Protein AF-A0A5K3G6H9-F1 (afdb_monomer_lite)

Radius of gyration: 33.48 Å; chains: 1; bounding box: 66×82×72 Å

Organism: Mesocestoides corti (NCBI:txid53468)

Sequence (150 aa):
YPRQRRRRQCNPAEDVDSVKAICQRLLYFVVFYFVLGLFFVGYLNWYMYFQVPRDHPALTGMQSALQMNPGLSYVPNPDLFNSLLHFRTREPLPYYEKSDEMAAFLHAYQDNTGSTEYEDCVQEGGYKQNPERPCTYDLNAGGPCNIMNG

Secondary structure (DSSP, 8-state):
-----------HHHHHHHHHHHHHHHHHHHHHHHHHHHHHHHHHHHHHHHTS-SSS-SS-GGGSTTTT------SS---SS-------TT-HHHHHHHHHHHHHHHHHHHTTTT-TTSB-TTTTTTSS--TTSPBP--GGGGTT-STTT-

Structure (mmCIF, N/CA/C/O backbone):
data_AF-A0A5K3G6H9-F1
#
_entry.id   AF-A0A5K3G6H9-F1
#
loop_
_atom_site.group_PDB
_atom_site.id
_atom_site.type_symbol
_atom_site.label_atom_id
_atom_site.label_alt_id
_atom_site.label_comp_id
_atom_site.label_asym_id
_atom_site.label_entity_id
_atom_site.label_seq_id
_atom_site.pdbx_PDB_ins_code
_atom_site.Cartn_x
_atom_site.Cartn_y
_atom_site.Cartn_z
_atom_site.occupancy
_atom_site.B_iso_or_equiv
_atom_site.auth_seq_id
_atom_site.auth_comp_id
_atom_site.auth_asym_id
_atom_site.auth_atom_id
_atom_site.pdbx_PDB_model_num
ATOM 1 N N . TYR A 1 1 ? 38.687 56.418 -43.673 1.00 45.81 1 TYR A N 1
ATOM 2 C CA . TYR A 1 1 ? 38.922 54.958 -43.672 1.00 45.81 1 TYR A CA 1
ATOM 3 C C . TYR A 1 1 ? 37.628 54.219 -43.340 1.00 45.81 1 TYR A C 1
ATOM 5 O O . TYR A 1 1 ? 37.177 54.343 -42.206 1.00 45.81 1 TYR A O 1
ATOM 13 N N . PRO A 1 2 ? 36.980 53.494 -44.271 1.00 53.09 2 PRO A N 1
ATOM 14 C CA . PRO A 1 2 ? 35.778 52.733 -43.944 1.00 53.09 2 PRO A CA 1
ATOM 15 C C . PRO A 1 2 ? 36.131 51.322 -43.437 1.00 53.09 2 PRO A C 1
ATOM 17 O O . PRO A 1 2 ? 36.916 50.603 -44.051 1.00 53.09 2 PRO A O 1
ATOM 20 N N . ARG A 1 3 ? 35.538 50.917 -42.305 1.00 53.25 3 ARG A N 1
ATOM 21 C CA . ARG A 1 3 ? 35.596 49.544 -41.775 1.00 53.25 3 ARG A CA 1
ATOM 22 C C . ARG A 1 3 ? 34.703 48.638 -42.627 1.00 53.25 3 ARG A C 1
ATOM 24 O O . ARG A 1 3 ? 33.481 48.761 -42.584 1.00 53.25 3 ARG A O 1
ATOM 31 N N . GLN A 1 4 ? 35.304 47.710 -43.369 1.00 53.84 4 GLN A N 1
ATOM 32 C CA . GLN A 1 4 ? 34.582 46.628 -44.038 1.00 53.84 4 GLN A CA 1
ATOM 33 C C . GLN A 1 4 ? 33.886 45.750 -42.985 1.00 53.84 4 GLN A C 1
ATOM 35 O O . GLN A 1 4 ? 34.528 44.990 -42.260 1.00 53.84 4 GLN A O 1
ATOM 40 N N . ARG A 1 5 ? 32.554 45.839 -42.900 1.00 56.34 5 ARG A N 1
ATOM 41 C CA . ARG A 1 5 ? 31.731 44.812 -42.249 1.00 56.34 5 ARG A CA 1
ATOM 42 C C . ARG A 1 5 ? 31.881 43.527 -43.067 1.00 56.34 5 ARG A C 1
ATOM 44 O O . ARG A 1 5 ? 31.243 43.391 -44.108 1.00 56.34 5 ARG A O 1
ATOM 51 N N . ARG A 1 6 ? 32.715 42.587 -42.603 1.00 55.19 6 ARG A N 1
ATOM 52 C CA . ARG A 1 6 ? 32.684 41.193 -43.074 1.00 55.19 6 ARG A CA 1
ATOM 53 C C . ARG A 1 6 ? 31.277 40.658 -42.821 1.00 55.19 6 ARG A C 1
ATOM 55 O O . ARG A 1 6 ? 30.928 40.341 -41.686 1.00 55.19 6 ARG A O 1
ATOM 62 N N . ARG A 1 7 ? 30.456 40.593 -43.870 1.00 53.16 7 ARG A N 1
ATOM 63 C CA . ARG A 1 7 ? 29.242 39.777 -43.866 1.00 53.16 7 ARG A CA 1
ATOM 64 C C . ARG A 1 7 ? 29.708 38.342 -43.640 1.00 53.16 7 ARG A C 1
ATOM 66 O O . ARG A 1 7 ? 30.405 37.793 -44.486 1.00 53.16 7 ARG A O 1
ATOM 73 N N . ARG A 1 8 ? 29.392 37.766 -42.476 1.00 55.72 8 ARG A N 1
ATOM 74 C CA . ARG A 1 8 ? 29.475 36.317 -42.280 1.00 55.72 8 ARG A CA 1
ATOM 75 C C . ARG A 1 8 ? 28.478 35.712 -43.258 1.00 55.72 8 ARG A C 1
ATOM 77 O O . ARG A 1 8 ? 27.273 35.812 -43.053 1.00 55.72 8 ARG A O 1
ATOM 84 N N . GLN A 1 9 ? 28.992 35.208 -44.367 1.00 56.38 9 GLN A N 1
ATOM 85 C CA . GLN A 1 9 ? 28.237 34.407 -45.311 1.00 56.38 9 GLN A CA 1
ATOM 86 C C . GLN A 1 9 ? 27.876 33.127 -44.552 1.00 56.38 9 GLN A C 1
ATOM 88 O O . GLN A 1 9 ? 28.738 32.288 -44.322 1.00 56.38 9 GLN A O 1
ATOM 93 N N . CYS A 1 10 ? 26.648 33.039 -44.035 1.00 56.47 10 CYS A N 1
ATOM 94 C CA . CYS A 1 10 ? 26.122 31.759 -43.574 1.00 56.47 10 CYS A CA 1
ATOM 95 C C . CYS A 1 10 ? 25.892 30.943 -44.840 1.00 56.47 10 CYS A C 1
ATOM 97 O O . CYS A 1 10 ? 25.011 31.279 -45.633 1.00 56.47 10 CYS A O 1
ATOM 99 N N . ASN A 1 11 ? 26.749 29.954 -45.081 1.00 61.53 11 ASN A N 1
ATOM 100 C CA . ASN A 1 11 ? 26.554 29.019 -46.173 1.00 61.53 11 ASN A CA 1
ATOM 101 C C . ASN A 1 11 ? 25.399 28.093 -45.771 1.00 61.53 11 ASN A C 1
ATOM 103 O O . ASN A 1 11 ? 25.553 27.339 -44.811 1.00 61.53 11 ASN A O 1
ATOM 107 N N . PRO A 1 12 ? 24.254 28.108 -46.474 1.00 59.94 12 PRO A N 1
ATOM 108 C CA . PRO A 1 12 ? 23.111 27.271 -46.108 1.00 59.94 12 PRO A CA 1
ATOM 109 C C . PRO A 1 12 ? 23.430 25.767 -46.165 1.00 59.94 12 PRO A C 1
ATOM 111 O O . PRO A 1 12 ? 22.756 24.979 -45.515 1.00 59.94 12 PRO A O 1
ATOM 114 N N . ALA A 1 13 ? 24.479 25.367 -46.891 1.00 61.62 13 ALA A N 1
ATOM 115 C CA . ALA A 1 13 ? 24.959 23.987 -46.932 1.00 61.62 13 ALA A CA 1
ATOM 116 C C . ALA A 1 13 ? 25.587 23.520 -45.601 1.00 61.62 13 ALA A C 1
ATOM 118 O O . ALA A 1 13 ? 25.287 22.419 -45.151 1.00 61.62 13 ALA A O 1
ATOM 119 N N . GLU A 1 14 ? 26.382 24.366 -44.930 1.00 62.25 14 GLU A N 1
ATOM 120 C CA . GLU A 1 14 ? 27.007 24.015 -43.640 1.00 62.25 14 GLU A CA 1
ATOM 121 C C . GLU A 1 14 ? 25.967 23.875 -42.515 1.00 62.25 14 GLU A C 1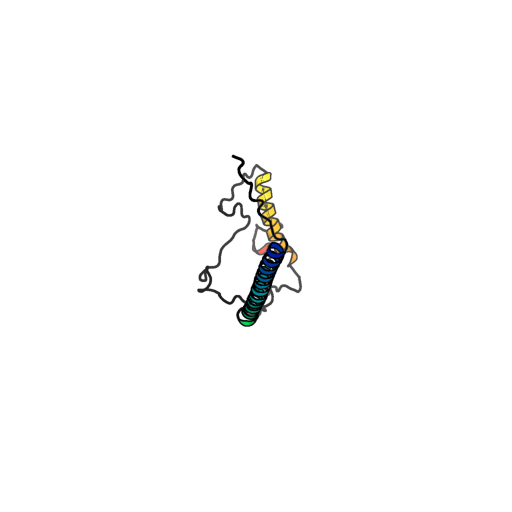
ATOM 123 O O . GLU A 1 14 ? 26.110 23.022 -41.638 1.00 62.25 14 GLU A O 1
ATOM 128 N N . ASP A 1 15 ? 24.892 24.672 -42.555 1.00 64.75 15 ASP A N 1
ATOM 129 C CA . ASP A 1 15 ? 23.794 24.586 -41.582 1.00 64.75 15 ASP A CA 1
ATOM 130 C C . ASP A 1 15 ? 22.983 23.289 -41.751 1.00 64.75 15 ASP A C 1
ATOM 132 O O . ASP A 1 15 ? 22.643 22.627 -40.770 1.00 64.75 15 ASP A O 1
ATOM 136 N N . VAL A 1 16 ? 22.722 22.868 -42.994 1.00 71.12 16 VAL A N 1
ATOM 137 C CA . VAL A 1 16 ? 21.984 21.625 -43.288 1.00 71.12 16 VAL A CA 1
ATOM 138 C C . VAL A 1 16 ? 22.771 20.386 -42.849 1.00 71.12 16 VAL A C 1
ATOM 140 O O . VAL A 1 16 ? 22.189 19.471 -42.258 1.00 71.12 16 VAL A O 1
ATOM 143 N N . ASP A 1 17 ? 24.088 20.365 -43.061 1.00 74.06 17 ASP A N 1
ATOM 144 C CA . ASP A 1 17 ? 24.949 19.263 -42.615 1.00 74.06 17 ASP A CA 1
ATOM 145 C C . ASP A 1 17 ? 25.061 19.201 -41.082 1.00 74.06 17 ASP A C 1
ATOM 147 O O . ASP A 1 17 ? 25.035 18.114 -40.492 1.00 74.06 17 ASP A O 1
ATOM 151 N N . SER A 1 18 ? 25.089 20.360 -40.416 1.00 76.69 18 SER A N 1
ATOM 152 C CA . SER A 1 18 ? 25.064 20.465 -38.953 1.00 76.69 18 SER A CA 1
ATOM 153 C C . SER A 1 18 ? 23.746 19.948 -38.361 1.00 76.69 18 SER A C 1
ATOM 155 O O . SER A 1 18 ? 23.749 19.109 -37.455 1.00 76.69 18 SER A O 1
ATOM 157 N N . VAL A 1 19 ? 22.601 20.358 -38.922 1.00 82.38 19 VAL A N 1
ATOM 158 C CA . VAL A 1 19 ? 21.269 19.894 -38.495 1.00 82.38 19 VAL A CA 1
ATOM 159 C C . VAL A 1 19 ? 21.107 18.391 -38.721 1.00 82.38 19 VAL A C 1
ATOM 161 O O . VAL A 1 19 ? 20.580 17.692 -37.852 1.00 82.38 19 VAL A O 1
ATOM 164 N N . LYS A 1 20 ? 21.610 17.859 -39.839 1.00 84.75 20 LYS A N 1
ATOM 165 C CA . LYS A 1 20 ? 21.605 16.417 -40.118 1.00 84.75 20 LYS A CA 1
ATOM 166 C C . LYS A 1 20 ? 22.426 15.639 -39.088 1.00 84.75 20 LYS A C 1
ATOM 168 O O . LYS A 1 20 ? 21.958 14.616 -38.587 1.00 84.75 20 LYS A O 1
ATOM 173 N N . ALA A 1 21 ? 23.604 16.141 -38.718 1.00 85.06 21 ALA A N 1
ATOM 174 C CA . ALA A 1 21 ? 24.446 15.520 -37.697 1.00 85.06 21 ALA A CA 1
ATOM 175 C C . ALA A 1 21 ? 23.788 15.547 -36.305 1.00 85.06 21 ALA A C 1
ATOM 177 O O . ALA A 1 21 ? 23.864 14.566 -35.563 1.00 85.06 21 ALA A O 1
ATOM 178 N N . ILE A 1 22 ? 23.105 16.642 -35.955 1.00 87.56 22 ILE A N 1
ATOM 179 C CA . ILE A 1 22 ? 22.347 16.763 -34.702 1.00 87.56 22 ILE A CA 1
ATOM 180 C C . ILE A 1 22 ? 21.156 15.798 -34.695 1.00 87.56 22 ILE A C 1
ATOM 182 O O . ILE A 1 22 ? 20.977 15.060 -33.729 1.00 87.56 22 ILE A O 1
ATOM 186 N N . CYS A 1 23 ? 20.379 15.744 -35.778 1.00 89.56 23 CYS A N 1
ATOM 187 C CA . CYS A 1 23 ? 19.235 14.843 -35.908 1.00 89.56 23 CYS A CA 1
ATOM 188 C C . CYS A 1 23 ? 19.660 13.369 -35.807 1.00 89.56 23 CYS A C 1
ATOM 190 O O . CYS A 1 23 ? 19.043 12.598 -35.075 1.00 89.56 23 CYS A O 1
ATOM 192 N N . GLN A 1 24 ? 20.771 12.992 -36.447 1.00 90.06 24 GLN A N 1
ATOM 193 C CA . GLN A 1 24 ? 21.326 11.641 -36.356 1.00 90.06 24 GLN A CA 1
ATOM 194 C C . GLN A 1 24 ? 21.756 11.283 -34.924 1.00 90.06 24 GLN A C 1
ATOM 196 O O . GLN A 1 24 ? 21.501 10.169 -34.467 1.00 90.06 24 GLN A O 1
ATOM 201 N N . ARG A 1 25 ? 22.367 12.223 -34.190 1.00 92.19 25 ARG A N 1
ATOM 202 C CA . ARG A 1 25 ? 22.728 12.025 -32.775 1.00 92.19 25 ARG A CA 1
ATOM 203 C C . ARG A 1 25 ? 21.492 11.883 -31.890 1.00 92.19 25 ARG A C 1
ATOM 205 O O . ARG A 1 25 ? 21.454 10.988 -31.054 1.00 92.19 25 ARG A O 1
ATOM 212 N N . LEU A 1 26 ? 20.478 12.727 -32.083 1.00 92.81 26 LEU A N 1
ATOM 213 C CA . LEU A 1 26 ? 19.227 12.654 -31.324 1.00 92.81 26 LEU A CA 1
ATOM 214 C C . LEU A 1 26 ? 18.498 11.333 -31.570 1.00 92.81 26 LEU A C 1
ATOM 216 O O . LEU A 1 26 ? 18.085 10.688 -30.613 1.00 92.81 26 LEU A O 1
ATOM 220 N N . LEU A 1 27 ? 18.405 10.892 -32.826 1.00 93.94 27 LEU A N 1
ATOM 221 C CA . LEU A 1 27 ? 17.815 9.601 -33.172 1.00 93.94 27 LEU A CA 1
ATOM 222 C C . LEU A 1 27 ? 18.579 8.455 -32.500 1.00 93.94 27 LEU A C 1
ATOM 224 O O . LEU A 1 27 ? 17.955 7.583 -31.902 1.00 93.94 27 LEU A O 1
ATOM 228 N N . TYR A 1 28 ? 19.916 8.491 -32.526 1.00 94.56 28 TYR A N 1
ATOM 229 C CA . TYR A 1 28 ? 20.739 7.507 -31.823 1.00 94.56 28 TYR A CA 1
ATOM 230 C C . TYR A 1 28 ? 20.421 7.459 -30.324 1.00 94.56 28 TYR A C 1
ATOM 232 O O . TYR A 1 28 ? 20.171 6.377 -29.801 1.00 94.56 28 TYR A O 1
ATOM 240 N N . PHE A 1 29 ? 20.369 8.606 -29.639 1.00 95.12 29 PHE A N 1
ATOM 241 C CA . PHE A 1 29 ? 20.026 8.640 -28.216 1.00 95.12 29 PHE A CA 1
ATOM 242 C C . PHE A 1 29 ? 18.607 8.131 -27.954 1.00 95.12 29 PHE A C 1
ATOM 244 O O . PHE A 1 29 ? 18.421 7.328 -27.046 1.00 95.12 29 PHE A O 1
ATOM 251 N N . VAL A 1 30 ? 17.619 8.529 -28.758 1.00 95.94 30 VAL A N 1
ATOM 252 C CA . VAL A 1 30 ? 16.230 8.065 -28.609 1.00 95.94 30 VAL A CA 1
ATOM 253 C C . VAL A 1 30 ? 16.143 6.548 -28.746 1.00 95.94 30 VAL A C 1
ATOM 255 O O . VAL A 1 30 ? 15.575 5.892 -27.877 1.00 95.94 30 VAL A O 1
ATOM 258 N N . VAL A 1 31 ? 16.741 5.973 -29.792 1.00 96.12 31 VAL A N 1
ATOM 259 C CA . VAL A 1 31 ? 16.734 4.519 -30.006 1.00 96.12 31 VAL A CA 1
ATOM 260 C C . VAL A 1 31 ? 17.506 3.803 -28.901 1.00 96.12 31 VAL A C 1
ATOM 262 O O . VAL A 1 31 ? 17.030 2.802 -28.371 1.00 96.12 31 VAL A O 1
ATOM 265 N N . PHE A 1 32 ? 18.664 4.329 -28.505 1.00 96.06 32 PHE A N 1
ATOM 266 C CA . PHE A 1 32 ? 19.470 3.762 -27.429 1.00 96.06 32 PHE A CA 1
ATOM 267 C C . PHE A 1 32 ? 18.701 3.715 -26.101 1.00 96.06 32 PHE A C 1
ATOM 269 O O . PHE A 1 32 ? 18.614 2.658 -25.477 1.00 96.06 32 PHE A O 1
ATOM 276 N N . TYR A 1 33 ? 18.087 4.828 -25.691 1.00 95.81 33 TYR A N 1
ATOM 277 C CA . TYR A 1 33 ? 17.294 4.883 -24.463 1.00 95.81 33 TYR A CA 1
ATOM 278 C C . TYR A 1 33 ? 16.004 4.071 -24.559 1.00 95.81 33 TYR A C 1
ATOM 280 O O . TYR A 1 33 ? 15.576 3.509 -23.555 1.00 95.81 33 TYR A O 1
ATOM 288 N N . PHE A 1 34 ? 15.409 3.949 -25.747 1.00 97.31 34 PHE A N 1
ATOM 289 C CA . PHE A 1 34 ? 14.257 3.078 -25.961 1.00 97.31 34 PHE A CA 1
ATOM 290 C C . PHE A 1 34 ? 14.619 1.603 -25.748 1.00 97.31 34 PHE A C 1
ATOM 292 O O . PHE A 1 34 ? 13.939 0.906 -24.999 1.00 97.31 34 PHE A O 1
ATOM 299 N N . VAL A 1 35 ? 15.729 1.137 -26.331 1.00 97.06 35 VAL A N 1
ATOM 300 C CA . VAL A 1 35 ? 16.228 -0.234 -26.128 1.00 97.06 35 VAL A CA 1
ATOM 301 C C . VAL A 1 35 ? 16.588 -0.475 -24.660 1.00 97.06 35 VAL A C 1
ATOM 303 O O . VAL A 1 35 ? 16.217 -1.507 -24.103 1.00 97.06 35 VAL A O 1
ATOM 306 N N . LEU A 1 36 ? 17.250 0.485 -24.008 1.00 97.12 36 LEU A N 1
ATOM 307 C CA . LEU A 1 36 ? 17.582 0.401 -22.584 1.00 97.12 36 LEU A CA 1
ATOM 308 C C . LEU A 1 36 ? 16.315 0.340 -21.717 1.00 97.12 36 LEU A C 1
ATOM 310 O O . LEU A 1 36 ? 16.235 -0.484 -20.809 1.00 97.12 36 LEU A O 1
ATOM 314 N N . GLY A 1 37 ? 15.303 1.152 -22.027 1.00 97.31 37 GLY A N 1
ATOM 315 C CA . GLY A 1 37 ? 14.011 1.144 -21.344 1.00 97.31 37 GLY A CA 1
ATOM 316 C C . GLY A 1 37 ? 13.274 -0.186 -21.495 1.00 97.31 37 GLY A C 1
ATOM 317 O O . GLY A 1 37 ? 12.789 -0.727 -20.504 1.00 97.31 37 GLY A O 1
ATOM 318 N N . LEU A 1 38 ? 13.249 -0.762 -22.701 1.00 97.19 38 LEU A N 1
ATOM 319 C CA . LEU A 1 38 ? 12.671 -2.089 -22.931 1.00 97.19 38 LEU A CA 1
ATOM 320 C C . LEU A 1 38 ? 13.421 -3.184 -22.172 1.00 97.19 38 LEU A C 1
ATOM 322 O O . LEU A 1 38 ? 12.787 -4.046 -21.569 1.00 97.19 38 LEU A O 1
ATOM 326 N N . PHE A 1 39 ? 14.754 -3.137 -22.159 1.00 97.19 39 PHE A N 1
ATOM 327 C CA . PHE A 1 39 ? 15.559 -4.072 -21.379 1.00 97.19 39 PHE A CA 1
ATOM 328 C C . PHE A 1 39 ? 15.269 -3.945 -19.879 1.00 97.19 39 PHE A C 1
ATOM 330 O O . PHE A 1 39 ? 15.071 -4.952 -19.206 1.00 97.19 39 PHE A O 1
ATOM 337 N N . PHE A 1 40 ? 15.174 -2.719 -19.362 1.00 97.19 40 PHE A N 1
ATOM 338 C CA . PHE A 1 40 ? 14.854 -2.458 -17.961 1.00 97.19 40 PHE A CA 1
ATOM 339 C C . PHE A 1 40 ? 13.460 -2.972 -17.582 1.00 97.19 40 PHE A C 1
ATOM 341 O O . PHE A 1 40 ? 13.323 -3.703 -16.604 1.00 97.19 40 PHE A O 1
ATOM 348 N N . VAL A 1 41 ? 12.430 -2.652 -18.371 1.00 96.50 41 VAL A N 1
ATOM 349 C CA . VAL A 1 41 ? 11.057 -3.122 -18.122 1.00 96.50 41 VAL A CA 1
ATOM 350 C C . VAL A 1 41 ? 10.963 -4.641 -18.254 1.00 96.50 41 VAL A C 1
ATOM 352 O O . VAL A 1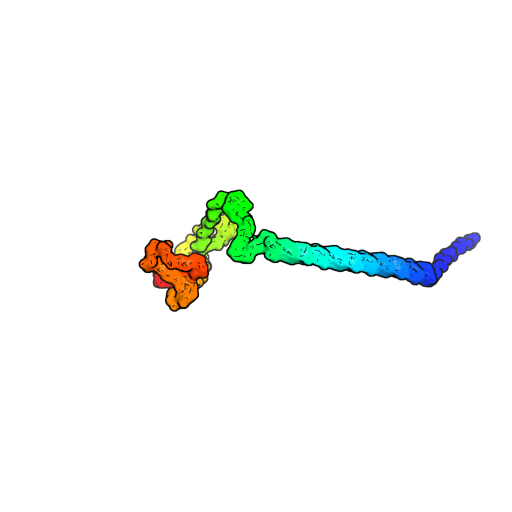 41 ? 10.336 -5.283 -17.415 1.00 96.50 41 VAL A O 1
ATOM 355 N N . GLY A 1 42 ? 11.610 -5.230 -19.262 1.00 95.94 42 GLY A N 1
ATOM 356 C CA . GLY A 1 42 ? 11.664 -6.680 -19.440 1.00 95.94 42 GLY A CA 1
ATOM 357 C C . GLY A 1 42 ? 12.345 -7.377 -18.263 1.00 95.94 42 GLY A C 1
ATOM 358 O O . GLY A 1 42 ? 11.818 -8.357 -17.742 1.00 95.94 42 GLY A O 1
ATOM 359 N N . TYR A 1 43 ? 13.466 -6.830 -17.789 1.00 95.56 43 TYR A N 1
ATOM 360 C CA . TYR A 1 43 ? 14.165 -7.332 -16.609 1.00 95.56 43 TYR A CA 1
ATOM 361 C C . TYR A 1 43 ? 13.313 -7.215 -15.341 1.00 95.56 43 TYR A C 1
ATOM 363 O O . TYR A 1 43 ? 13.215 -8.179 -14.587 1.00 95.56 43 TYR A O 1
ATOM 371 N N . LEU A 1 44 ? 12.652 -6.074 -15.115 1.00 93.75 44 LEU A N 1
ATOM 372 C CA . LEU A 1 44 ? 11.752 -5.903 -13.973 1.00 93.75 44 LEU A CA 1
ATOM 373 C C . LEU A 1 44 ? 10.564 -6.866 -14.029 1.00 93.75 44 LEU A C 1
ATOM 375 O O . LEU A 1 44 ? 10.199 -7.435 -13.005 1.00 93.75 44 LEU A O 1
ATOM 379 N N . ASN A 1 45 ? 9.973 -7.070 -15.208 1.00 93.19 45 ASN A N 1
ATOM 380 C CA . ASN A 1 45 ? 8.866 -8.005 -15.386 1.00 93.19 45 ASN A CA 1
ATOM 381 C C . ASN A 1 45 ? 9.308 -9.444 -15.082 1.00 93.19 45 ASN A C 1
ATOM 383 O O . ASN A 1 45 ? 8.660 -10.128 -14.293 1.00 93.19 45 ASN A O 1
ATOM 387 N N . TRP A 1 46 ? 10.455 -9.859 -15.628 1.00 93.94 46 TRP A N 1
ATOM 388 C CA . TRP A 1 46 ? 11.069 -11.150 -15.329 1.00 93.94 46 TRP A CA 1
ATOM 389 C C . TRP A 1 46 ? 11.328 -11.317 -13.825 1.00 93.94 46 TRP A C 1
ATOM 391 O O . TRP A 1 46 ? 10.903 -12.304 -13.229 1.00 93.94 46 TRP A O 1
ATOM 401 N N . TYR A 1 47 ? 11.975 -10.334 -13.194 1.00 90.69 47 TYR A N 1
ATOM 402 C CA . TYR A 1 47 ? 12.276 -10.346 -11.762 1.00 90.69 47 TYR A CA 1
ATOM 403 C C . TYR A 1 47 ? 11.005 -10.478 -10.912 1.00 90.69 47 TYR A C 1
ATOM 405 O O . TYR A 1 47 ? 10.923 -11.356 -10.058 1.00 90.69 47 TYR A O 1
ATOM 413 N N . MET A 1 48 ? 9.989 -9.653 -11.176 1.00 88.31 48 MET A N 1
ATOM 414 C CA . MET A 1 48 ? 8.728 -9.682 -10.430 1.00 88.31 48 MET A CA 1
ATOM 415 C C . MET A 1 48 ? 7.949 -10.980 -10.641 1.00 88.31 48 MET A C 1
ATOM 417 O O . MET A 1 48 ? 7.281 -11.434 -9.722 1.00 88.31 48 MET A O 1
ATOM 421 N N . TYR A 1 49 ? 8.023 -11.591 -11.824 1.00 87.38 49 TYR A N 1
ATOM 422 C CA . TYR A 1 49 ? 7.297 -12.829 -12.102 1.00 87.38 49 TYR A CA 1
ATOM 423 C C . TYR A 1 49 ? 7.938 -14.056 -11.443 1.00 87.38 49 TYR A C 1
ATOM 425 O O . TYR A 1 49 ? 7.225 -14.918 -10.938 1.00 87.38 49 TYR A O 1
ATOM 433 N N . PHE A 1 50 ? 9.271 -14.157 -11.469 1.00 86.94 50 PHE A N 1
ATOM 434 C CA . PHE A 1 50 ? 9.973 -15.354 -10.991 1.00 86.94 50 PHE A CA 1
ATOM 435 C C . PHE A 1 50 ? 10.439 -15.264 -9.542 1.00 86.94 50 PHE A C 1
ATOM 437 O O . PHE A 1 50 ? 10.529 -16.289 -8.872 1.00 86.94 50 PHE A O 1
ATOM 444 N N . GLN A 1 51 ? 10.786 -14.069 -9.070 1.00 84.94 51 GLN A N 1
ATOM 445 C CA . GLN A 1 51 ? 11.462 -13.900 -7.786 1.00 84.94 51 GLN A CA 1
ATOM 446 C C . GLN A 1 51 ? 10.520 -13.432 -6.675 1.00 84.94 51 GLN A C 1
ATOM 448 O O . GLN A 1 51 ? 10.816 -13.652 -5.502 1.00 84.94 51 GLN A O 1
ATOM 453 N N . VAL A 1 52 ? 9.386 -12.820 -7.030 1.00 85.44 52 VAL A N 1
ATOM 454 C CA . VAL A 1 52 ? 8.372 -12.370 -6.074 1.00 85.44 52 VAL A CA 1
ATOM 455 C C . VAL A 1 52 ? 7.176 -13.329 -6.131 1.00 85.44 52 VAL A C 1
ATOM 457 O O . VAL A 1 52 ? 6.520 -13.419 -7.170 1.00 85.44 52 VAL A O 1
ATOM 460 N N . PRO A 1 53 ? 6.881 -14.063 -5.043 1.00 83.25 53 PRO A N 1
ATOM 461 C CA . PRO A 1 53 ? 5.683 -14.889 -4.975 1.00 83.25 53 PRO A CA 1
ATOM 462 C C . PRO A 1 53 ? 4.428 -14.014 -5.087 1.00 83.25 53 PRO A C 1
ATOM 464 O O . PRO A 1 53 ? 4.413 -12.877 -4.618 1.00 83.25 53 PRO A O 1
ATOM 467 N N . ARG A 1 54 ? 3.360 -14.538 -5.703 1.00 80.81 54 ARG A N 1
ATOM 468 C CA . ARG A 1 54 ? 2.100 -13.787 -5.850 1.00 80.81 54 ARG A CA 1
ATOM 469 C C . ARG A 1 54 ? 1.257 -13.761 -4.582 1.00 80.81 54 ARG A C 1
ATOM 471 O O . ARG A 1 54 ? 0.639 -12.741 -4.299 1.00 80.81 54 ARG A O 1
ATOM 478 N N . ASP A 1 55 ? 1.258 -14.860 -3.837 1.00 83.88 55 ASP A N 1
ATOM 479 C CA . ASP A 1 55 ? 0.314 -15.058 -2.731 1.00 83.88 55 ASP A CA 1
ATOM 480 C C . ASP A 1 55 ? 0.891 -14.639 -1.375 1.00 83.88 55 ASP A C 1
ATOM 482 O O . ASP A 1 55 ? 0.164 -14.503 -0.396 1.00 83.88 55 ASP A O 1
ATOM 486 N N . HIS A 1 56 ? 2.206 -14.427 -1.299 1.00 82.62 56 HIS A N 1
ATOM 487 C CA . HIS A 1 56 ? 2.871 -14.004 -0.076 1.00 82.62 56 HIS A CA 1
ATOM 488 C C . HIS A 1 56 ? 4.060 -13.086 -0.373 1.00 82.62 56 HIS A C 1
ATOM 490 O O . HIS A 1 56 ? 4.740 -13.246 -1.388 1.00 82.62 56 HIS A O 1
ATOM 496 N N . PRO A 1 57 ? 4.352 -12.128 0.518 1.00 84.38 57 PRO A N 1
ATOM 497 C CA . PRO A 1 57 ? 5.532 -11.292 0.377 1.00 84.38 57 PRO A CA 1
ATOM 498 C C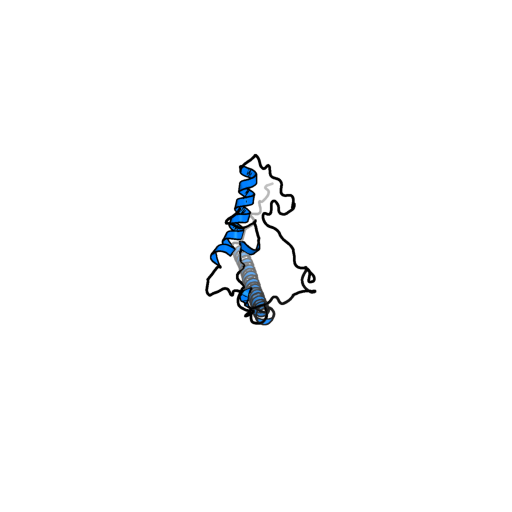 . PRO A 1 57 ? 6.810 -12.119 0.581 1.00 84.38 57 PRO A C 1
ATOM 500 O O . PRO A 1 57 ? 6.898 -12.938 1.492 1.00 84.38 57 PRO A O 1
ATOM 503 N N . ALA A 1 58 ? 7.830 -11.863 -0.243 1.00 80.38 58 ALA A N 1
ATOM 504 C CA . ALA A 1 58 ? 9.112 -12.574 -0.187 1.00 80.38 58 ALA A CA 1
ATOM 505 C C . ALA A 1 58 ? 9.906 -12.336 1.116 1.00 80.38 58 ALA A C 1
ATOM 507 O O . ALA A 1 58 ? 10.732 -13.165 1.486 1.00 80.38 58 ALA A O 1
ATOM 508 N N . LEU A 1 59 ? 9.681 -11.207 1.801 1.00 80.50 59 LEU A N 1
ATOM 509 C CA . LEU A 1 59 ? 10.363 -10.850 3.050 1.00 80.50 59 LEU A CA 1
ATOM 510 C C . LEU A 1 59 ? 9.347 -10.660 4.179 1.00 80.50 59 LEU A C 1
ATOM 512 O O . LEU A 1 59 ? 8.739 -9.595 4.315 1.00 80.50 59 LEU A O 1
ATOM 516 N N . THR A 1 60 ? 9.196 -11.685 5.014 1.00 81.38 60 THR A N 1
ATOM 517 C CA . THR A 1 60 ? 8.350 -11.661 6.214 1.00 81.38 60 THR A CA 1
ATOM 518 C C . THR A 1 60 ? 9.166 -11.750 7.498 1.00 81.38 60 THR A C 1
ATOM 520 O O . THR A 1 60 ? 10.263 -12.312 7.544 1.00 81.38 60 THR A O 1
ATOM 523 N N . GLY A 1 61 ? 8.590 -11.247 8.585 1.00 80.12 61 GLY A N 1
ATOM 524 C CA . GLY A 1 61 ? 9.068 -11.493 9.935 1.00 80.12 61 GLY A CA 1
ATOM 525 C C . GLY A 1 61 ? 10.319 -10.710 10.311 1.00 80.12 61 GLY A C 1
ATOM 526 O O . GLY A 1 61 ? 10.292 -9.481 10.334 1.00 80.12 61 GLY A O 1
ATOM 527 N N . MET A 1 62 ? 11.413 -11.408 10.633 1.00 79.19 62 MET A N 1
ATOM 528 C CA . MET A 1 62 ? 12.679 -10.780 11.056 1.00 79.19 62 MET A CA 1
ATOM 529 C C . MET A 1 62 ? 13.355 -9.977 9.942 1.00 79.19 62 MET A C 1
ATOM 531 O O . MET A 1 62 ? 14.167 -9.099 10.217 1.00 79.19 62 MET A O 1
ATOM 535 N N . GLN A 1 63 ? 13.022 -10.284 8.689 1.00 80.38 63 GLN A N 1
ATOM 536 C CA . GLN A 1 63 ? 13.513 -9.561 7.518 1.00 80.38 63 GLN A CA 1
ATOM 537 C C . GLN A 1 63 ? 12.606 -8.385 7.130 1.00 80.38 63 GLN A C 1
ATOM 539 O O . GLN A 1 63 ? 12.952 -7.608 6.242 1.00 80.38 63 GLN A O 1
ATOM 544 N N . SER A 1 64 ? 11.453 -8.236 7.785 1.00 81.50 64 SER A N 1
ATOM 545 C CA . SER A 1 64 ? 10.575 -7.083 7.613 1.00 81.50 64 SER A CA 1
ATOM 546 C C . SER A 1 64 ? 11.006 -5.946 8.542 1.00 81.50 64 SER A C 1
ATOM 548 O O . SER A 1 64 ? 11.544 -6.181 9.623 1.00 81.50 64 SER A O 1
ATOM 550 N N . ALA A 1 65 ? 10.698 -4.700 8.168 1.00 77.88 65 ALA A N 1
ATOM 551 C CA . ALA A 1 65 ? 10.984 -3.522 8.998 1.00 77.88 65 ALA A CA 1
ATOM 552 C C . ALA A 1 65 ? 10.368 -3.607 10.410 1.00 77.88 65 ALA A C 1
ATOM 554 O O . ALA A 1 65 ? 10.875 -2.996 11.345 1.00 77.88 65 ALA A O 1
ATOM 555 N N . LEU A 1 66 ? 9.293 -4.388 10.559 1.00 75.12 66 LEU A N 1
ATOM 556 C CA . LEU A 1 66 ? 8.571 -4.588 11.812 1.00 75.12 66 LEU A CA 1
ATOM 557 C C . LEU A 1 66 ? 9.190 -5.675 12.713 1.00 75.12 66 LEU A C 1
ATOM 559 O O . LEU A 1 66 ? 8.756 -5.809 13.849 1.00 75.12 66 LEU A O 1
ATOM 563 N N . GLN A 1 67 ? 10.192 -6.438 12.250 1.00 84.06 67 GLN A N 1
ATOM 564 C CA . GLN A 1 67 ? 10.911 -7.460 13.035 1.00 84.06 67 GLN A CA 1
ATOM 565 C C . GLN A 1 67 ? 9.993 -8.347 13.901 1.00 84.06 67 GLN A C 1
ATOM 567 O O . GLN A 1 67 ? 10.188 -8.458 15.107 1.00 84.06 67 GLN A O 1
ATOM 572 N N . MET A 1 68 ? 8.972 -8.965 13.299 1.00 83.62 68 MET A N 1
ATOM 573 C CA . MET A 1 68 ? 7.962 -9.790 13.998 1.00 83.62 68 MET A CA 1
ATOM 574 C C . MET A 1 68 ? 7.047 -9.055 15.002 1.00 83.62 68 MET A C 1
ATOM 576 O O . MET A 1 68 ? 6.248 -9.712 15.664 1.00 83.62 68 MET A O 1
ATOM 580 N N . ASN A 1 69 ? 7.093 -7.725 15.097 1.00 86.50 69 ASN A N 1
ATOM 581 C CA . ASN A 1 69 ? 6.207 -6.949 15.966 1.00 86.50 69 ASN A CA 1
ATOM 582 C C . ASN A 1 69 ? 5.063 -6.336 15.144 1.00 86.50 69 ASN A C 1
ATOM 584 O O . ASN A 1 69 ? 5.304 -5.382 14.401 1.00 86.50 69 ASN A O 1
ATOM 588 N N . PRO A 1 70 ? 3.825 -6.857 15.235 1.00 87.06 70 PRO A N 1
ATOM 589 C CA . PRO A 1 70 ? 2.699 -6.262 14.528 1.00 87.06 70 PRO A CA 1
ATOM 590 C C . PRO A 1 70 ? 2.433 -4.843 15.045 1.00 87.06 70 PRO A C 1
ATOM 592 O O . PRO A 1 70 ? 2.555 -4.564 16.238 1.00 87.06 70 PRO A O 1
ATOM 595 N N . GLY A 1 71 ? 2.062 -3.941 14.137 1.00 85.75 71 GLY A N 1
ATOM 596 C CA . GLY A 1 71 ? 1.611 -2.605 14.514 1.00 85.75 71 GLY A CA 1
ATOM 597 C C . GLY A 1 71 ? 0.243 -2.662 15.195 1.00 85.75 71 GLY A C 1
ATOM 598 O O . GLY A 1 71 ? -0.619 -3.439 14.789 1.00 85.75 71 GLY A O 1
ATOM 599 N N . LEU A 1 72 ? 0.037 -1.818 16.206 1.00 87.12 72 LEU A N 1
ATOM 600 C CA . LEU A 1 72 ? -1.267 -1.604 16.832 1.00 87.12 72 LEU A CA 1
ATOM 601 C C . LEU A 1 72 ? -1.832 -0.263 16.356 1.00 87.12 72 LEU A C 1
ATOM 603 O O . LEU A 1 72 ? -1.140 0.753 16.403 1.00 87.12 72 LEU A O 1
ATOM 607 N N . SER A 1 73 ? -3.085 -0.264 15.912 1.00 88.12 73 SER A N 1
ATOM 608 C CA . SER A 1 73 ? -3.823 0.942 15.528 1.00 88.12 73 SER A CA 1
ATOM 609 C C . SER A 1 73 ? -5.181 0.964 16.223 1.00 88.12 73 SER A C 1
ATOM 611 O O . SER A 1 73 ? -5.648 -0.064 16.714 1.00 88.12 73 SER A O 1
ATOM 613 N N . TYR A 1 74 ? -5.791 2.142 1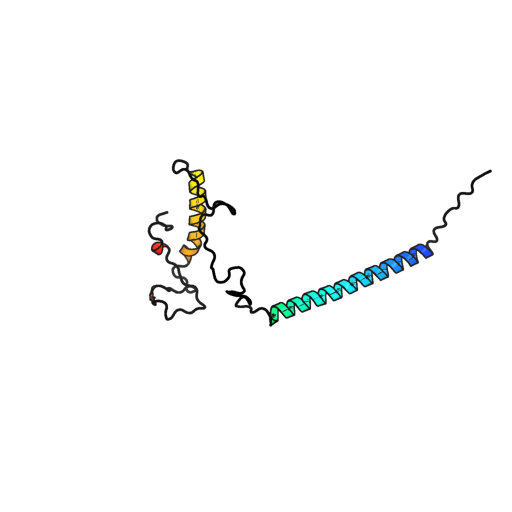6.304 1.00 89.06 74 TYR A N 1
ATOM 614 C CA . TYR A 1 74 ? -7.109 2.336 16.894 1.00 89.06 74 TYR A CA 1
ATOM 615 C C . TYR A 1 74 ? -7.923 3.293 16.020 1.00 89.06 74 TYR A C 1
ATOM 617 O O . TYR A 1 74 ? -7.373 4.087 15.256 1.00 89.06 74 TYR A O 1
ATOM 625 N N . VAL A 1 75 ? -9.242 3.196 16.141 1.00 89.38 75 VAL A N 1
ATOM 626 C CA . VAL A 1 75 ? -10.221 4.034 15.445 1.00 89.38 75 VAL A CA 1
ATOM 627 C C . VAL A 1 75 ? -11.124 4.642 16.522 1.00 89.38 75 VAL A C 1
ATOM 629 O O . VAL A 1 75 ? -11.510 3.908 17.438 1.00 89.38 75 VAL A O 1
ATOM 632 N N . PRO A 1 76 ? -11.435 5.951 16.478 1.00 89.50 76 PRO A N 1
ATOM 633 C CA . PRO A 1 76 ? -11.129 6.931 15.431 1.00 89.50 76 PRO A CA 1
ATOM 634 C C . PRO A 1 76 ? -9.718 7.519 15.568 1.00 89.50 76 PRO A C 1
ATOM 636 O O . PRO A 1 76 ? -9.192 7.615 16.677 1.00 89.50 76 PRO A O 1
ATOM 639 N N . ASN A 1 77 ? -9.105 7.930 14.453 1.00 87.44 77 ASN A N 1
ATOM 640 C CA . ASN A 1 77 ? -7.750 8.488 14.457 1.00 87.44 77 ASN A CA 1
ATOM 641 C C . ASN A 1 77 ? -7.794 10.016 14.254 1.00 87.44 77 ASN A C 1
ATOM 643 O O . ASN A 1 77 ? -8.148 10.468 13.167 1.00 87.44 77 ASN A O 1
ATOM 647 N N . PRO A 1 78 ? -7.460 10.834 15.270 1.00 82.69 78 PRO A N 1
ATOM 648 C CA . PRO A 1 78 ? -7.597 12.283 15.171 1.00 82.69 78 PRO A CA 1
ATOM 649 C C . PRO A 1 78 ? -6.524 12.951 14.301 1.00 82.69 78 PRO A C 1
ATOM 651 O O . PRO A 1 78 ? -6.831 13.949 13.656 1.00 82.69 78 PRO A O 1
ATOM 654 N N . ASP A 1 79 ? -5.289 12.441 14.291 1.00 81.88 79 ASP A N 1
ATOM 655 C CA . ASP A 1 79 ? -4.166 13.014 13.541 1.00 81.88 79 ASP A CA 1
ATOM 656 C C . ASP A 1 79 ? -3.088 11.943 13.284 1.00 81.88 79 ASP A C 1
ATOM 658 O O . ASP A 1 79 ? -2.913 11.010 14.064 1.00 81.88 79 ASP A O 1
ATOM 662 N N . LEU A 1 80 ? -2.312 12.086 12.208 1.00 81.31 80 LEU A N 1
ATOM 663 C CA . LEU A 1 80 ? -1.206 11.183 11.871 1.00 81.31 80 LEU A CA 1
ATOM 664 C C . LEU A 1 80 ? -0.083 11.228 12.922 1.00 81.31 80 LEU A C 1
ATOM 666 O O . LEU A 1 80 ? 0.637 10.248 13.107 1.00 81.31 80 LEU A O 1
ATOM 670 N N . PHE A 1 81 ? 0.080 12.370 13.594 1.00 86.69 81 PHE A N 1
ATOM 671 C CA . PHE A 1 81 ? 1.187 12.620 14.521 1.00 86.69 81 PHE A CA 1
ATOM 672 C C . PHE A 1 81 ? 0.798 12.559 15.998 1.00 86.69 81 PHE A C 1
ATOM 674 O O . PHE A 1 81 ? 1.683 12.571 16.855 1.00 86.69 81 PHE A O 1
ATOM 681 N N . ASN A 1 82 ? -0.496 12.525 16.318 1.00 86.31 82 ASN A N 1
ATOM 682 C CA . ASN A 1 82 ? -0.964 12.603 17.694 1.00 86.31 82 ASN A CA 1
ATOM 683 C C . ASN A 1 82 ? -2.117 11.640 17.939 1.00 86.31 82 ASN A C 1
ATOM 685 O O . ASN A 1 82 ? -3.080 11.607 17.180 1.00 86.31 82 ASN A O 1
ATOM 689 N N . SER A 1 83 ? -2.043 10.925 19.061 1.00 88.00 83 SER A N 1
ATOM 690 C CA . SER A 1 83 ? -3.082 9.995 19.473 1.00 88.00 83 SER A CA 1
ATOM 691 C C . SER A 1 83 ? -4.131 10.569 20.428 1.00 88.00 83 SER A C 1
ATOM 693 O O . SER A 1 83 ? -4.978 9.841 20.946 1.00 88.00 83 SER A O 1
ATOM 695 N N . LEU A 1 84 ? -4.066 11.871 20.715 1.00 89.62 84 LEU A N 1
ATOM 696 C CA . LEU A 1 84 ? -4.970 12.528 21.651 1.00 89.62 84 LEU A CA 1
ATOM 697 C C . LEU A 1 84 ? -6.372 12.702 21.055 1.00 89.62 84 LEU A C 1
ATOM 699 O O . LEU A 1 84 ? -6.594 13.541 20.185 1.00 89.62 84 LEU A O 1
ATOM 703 N N . LEU A 1 85 ? -7.341 11.981 21.613 1.00 87.69 85 LEU A N 1
ATOM 704 C CA . LEU A 1 85 ? -8.760 12.215 21.364 1.00 87.69 85 LEU A CA 1
ATOM 705 C C . LEU A 1 85 ? -9.273 13.309 22.305 1.00 87.69 85 LEU A C 1
ATOM 707 O O . LEU A 1 85 ? -9.434 13.090 23.506 1.00 87.69 85 LEU A O 1
ATOM 711 N N . HIS A 1 86 ? -9.526 14.496 21.756 1.00 86.69 86 HIS A N 1
ATOM 712 C CA . HIS A 1 86 ? -10.103 15.613 22.496 1.00 86.69 86 HIS A CA 1
ATOM 713 C C . HIS A 1 86 ? -11.480 15.969 21.944 1.00 86.69 86 HIS A C 1
ATOM 715 O O . HIS A 1 86 ? -11.611 16.364 20.790 1.00 86.69 86 HIS A O 1
ATOM 721 N N . PHE A 1 87 ? -12.504 15.866 22.786 1.00 86.62 87 PHE A N 1
ATOM 722 C CA . PHE A 1 87 ? -13.861 16.291 22.463 1.00 86.62 87 PHE A CA 1
ATOM 723 C C . PHE A 1 87 ? -14.566 16.799 23.719 1.00 86.62 87 PHE A C 1
ATOM 725 O O . PHE A 1 87 ? -14.220 16.449 24.851 1.00 86.62 87 PHE A O 1
ATOM 732 N N . ARG A 1 88 ? -15.580 17.641 23.519 1.00 87.88 88 ARG A N 1
ATOM 733 C CA . ARG A 1 88 ? -16.428 18.159 24.591 1.00 87.88 88 ARG A CA 1
ATOM 734 C C . ARG A 1 88 ? -17.808 17.533 24.460 1.00 87.88 88 ARG A C 1
ATOM 736 O O . ARG A 1 88 ? -18.510 17.796 23.499 1.00 87.88 88 ARG A O 1
ATOM 743 N N . THR A 1 89 ? -18.236 16.780 25.468 1.00 82.88 89 THR A N 1
ATOM 744 C CA . THR A 1 89 ? -19.526 16.058 25.467 1.00 82.88 89 THR A CA 1
ATOM 745 C C . THR A 1 89 ? -20.759 16.954 25.333 1.00 82.88 89 THR A C 1
ATOM 747 O O . THR A 1 89 ? -21.823 16.489 24.946 1.00 82.88 89 THR A O 1
ATOM 750 N N . ARG A 1 90 ? -20.638 18.243 25.666 1.00 85.56 90 ARG A N 1
ATOM 751 C CA . ARG A 1 90 ? -21.723 19.228 25.540 1.00 85.56 90 ARG A CA 1
ATOM 752 C C . ARG A 1 90 ? -21.801 19.882 24.160 1.00 85.56 90 ARG A C 1
ATOM 754 O O . ARG A 1 90 ? -22.759 20.605 23.907 1.00 85.56 90 ARG A O 1
ATOM 761 N N . GLU A 1 91 ? -20.805 19.671 23.303 1.00 85.38 91 GLU A N 1
ATOM 762 C CA . GLU A 1 91 ? -20.769 20.222 21.951 1.00 85.38 91 GLU A CA 1
ATOM 763 C C . GLU A 1 91 ? -20.937 19.090 20.934 1.00 85.38 91 GLU A C 1
ATOM 765 O O . GLU A 1 91 ? -20.113 18.178 20.899 1.00 85.38 91 GLU A O 1
ATOM 770 N N . PRO A 1 92 ? -21.990 19.130 20.101 1.00 77.50 92 PRO A N 1
ATOM 771 C CA . PRO A 1 92 ? -22.320 18.011 19.226 1.00 77.50 92 PRO A CA 1
ATOM 772 C C . PRO A 1 92 ? -21.276 17.783 18.127 1.00 77.50 92 PRO A C 1
ATOM 774 O O . PRO A 1 92 ? -20.908 16.647 17.857 1.00 77.50 92 PRO A O 1
ATOM 777 N N . LEU A 1 93 ? -20.774 18.852 17.502 1.00 79.50 93 LEU A N 1
ATOM 778 C CA . LEU A 1 93 ? -19.939 18.748 16.299 1.00 79.50 93 LEU A CA 1
ATOM 779 C C . LEU A 1 93 ? -18.662 17.897 16.461 1.00 79.50 93 LEU A C 1
ATOM 781 O O . LEU A 1 93 ? -18.511 16.951 15.692 1.00 79.50 93 LEU A O 1
ATOM 785 N N . PRO A 1 94 ? -17.760 18.162 17.431 1.00 81.50 94 PRO A N 1
ATOM 786 C CA . PRO A 1 94 ? -16.505 17.410 17.538 1.00 81.50 94 PRO A CA 1
ATOM 787 C C . PRO A 1 94 ? -16.710 15.948 17.957 1.00 81.50 94 PRO A C 1
ATOM 789 O O . PRO A 1 94 ? -15.853 15.106 17.708 1.00 81.50 94 PRO A O 1
ATOM 792 N N . TYR A 1 95 ? -17.828 15.643 18.617 1.00 85.69 95 TYR A N 1
ATOM 793 C CA . TYR A 1 95 ? -18.185 14.277 18.982 1.00 85.69 95 TYR A CA 1
ATOM 794 C C . TYR A 1 95 ? -18.709 13.494 17.770 1.00 85.69 95 TYR A C 1
ATOM 796 O O . TYR A 1 95 ? -18.236 12.386 17.524 1.00 85.69 95 TYR A O 1
ATOM 804 N N . TYR A 1 96 ? -19.620 14.089 16.988 1.00 87.69 96 TYR A N 1
ATOM 805 C CA . TYR A 1 96 ? -20.239 13.413 15.844 1.00 87.69 96 TYR A CA 1
ATOM 806 C C . TYR A 1 96 ? -19.240 13.030 14.751 1.00 87.69 96 TYR A C 1
ATOM 808 O O . TYR A 1 96 ? -19.363 11.955 14.180 1.00 87.69 96 TYR A O 1
ATOM 816 N N . GLU A 1 97 ? -18.226 13.859 14.492 1.00 87.12 97 GLU A N 1
ATOM 817 C CA . GLU A 1 97 ? -17.161 13.529 13.531 1.00 87.12 97 GLU A CA 1
ATOM 818 C C . GLU A 1 97 ? -16.441 12.226 13.914 1.00 87.12 97 GLU A C 1
ATOM 820 O O . GLU A 1 97 ? -16.218 11.350 13.082 1.00 87.12 97 GLU A O 1
ATOM 825 N N . LYS A 1 98 ? -16.138 12.054 15.205 1.00 88.12 98 LYS A N 1
ATOM 826 C CA . LYS A 1 98 ? -15.432 10.872 15.709 1.00 88.12 98 LYS A CA 1
ATOM 827 C C . LYS A 1 98 ? -16.328 9.643 15.810 1.00 88.12 98 LYS A C 1
ATOM 829 O O . LYS A 1 98 ? -15.853 8.542 15.540 1.00 88.12 98 LYS A O 1
ATOM 834 N N . SER A 1 99 ? -17.608 9.807 16.146 1.00 88.56 99 SER A N 1
ATOM 835 C CA . SER A 1 99 ? -18.561 8.692 16.101 1.00 88.56 99 SER A CA 1
ATOM 836 C C . SER A 1 99 ? -18.848 8.235 14.672 1.00 88.56 99 SER A C 1
ATOM 838 O O . SER A 1 99 ? -18.989 7.039 14.452 1.00 88.56 99 SER A O 1
ATOM 840 N N . ASP A 1 100 ? -18.902 9.154 13.703 1.00 89.06 100 ASP A N 1
ATOM 841 C CA . ASP A 1 100 ? -19.139 8.825 12.292 1.00 89.06 100 ASP A CA 1
ATOM 842 C C . ASP A 1 100 ? -17.962 8.039 11.696 1.00 89.06 100 ASP A C 1
ATOM 844 O O . ASP A 1 100 ? -18.168 7.011 11.057 1.00 89.06 100 ASP A O 1
ATOM 848 N N . GLU A 1 101 ? -16.716 8.422 12.010 1.00 89.19 101 GLU A N 1
ATOM 849 C CA . GLU A 1 101 ? -15.525 7.628 11.659 1.00 89.19 101 GLU A CA 1
ATOM 850 C C . GLU A 1 101 ? -15.602 6.193 12.220 1.00 89.19 101 GLU A C 1
ATOM 852 O O . GLU A 1 101 ? -15.302 5.223 11.517 1.00 89.19 101 GLU A O 1
ATOM 857 N N . MET A 1 102 ? -16.022 6.040 13.482 1.00 89.12 102 MET A N 1
ATOM 858 C CA . MET A 1 102 ? -16.206 4.722 14.098 1.00 89.12 102 MET A CA 1
ATOM 859 C C . MET A 1 102 ? -17.338 3.932 13.434 1.00 89.12 102 MET A C 1
ATOM 861 O O . MET A 1 102 ? -17.162 2.752 13.138 1.00 89.12 102 MET A O 1
ATOM 865 N N . ALA A 1 103 ? -18.485 4.563 13.183 1.00 89.31 103 ALA A N 1
ATOM 866 C CA . ALA A 1 103 ? -19.631 3.929 12.542 1.00 89.31 103 ALA A CA 1
ATOM 867 C C . ALA A 1 103 ? -19.284 3.471 11.119 1.00 89.31 103 ALA A C 1
ATOM 869 O O . ALA A 1 103 ? -19.542 2.322 10.769 1.00 89.31 103 ALA A O 1
ATOM 870 N N . ALA A 1 104 ? -18.610 4.315 10.333 1.00 89.25 104 ALA A N 1
ATOM 871 C CA . ALA A 1 104 ? -18.125 3.980 8.997 1.00 89.25 104 ALA A CA 1
ATOM 872 C C . ALA A 1 104 ? -17.169 2.777 9.009 1.00 89.25 104 ALA A C 1
ATOM 874 O O . ALA A 1 104 ? -17.264 1.902 8.148 1.00 89.25 104 ALA A O 1
ATOM 875 N N . PHE A 1 105 ? -16.282 2.690 10.007 1.00 89.50 105 PHE A N 1
ATOM 876 C CA . PHE A 1 105 ? -15.412 1.528 10.180 1.00 89.50 105 PHE A CA 1
ATOM 877 C C . PHE A 1 105 ? -16.200 0.256 10.532 1.00 89.50 105 PHE A C 1
ATOM 879 O O . PHE A 1 105 ? -15.957 -0.801 9.949 1.00 89.50 105 PHE A O 1
ATOM 886 N N . LEU A 1 106 ? -17.162 0.341 11.457 1.00 88.94 106 LEU A N 1
ATOM 887 C CA . LEU A 1 106 ? -17.968 -0.808 11.889 1.00 88.94 106 LEU A CA 1
ATOM 888 C C . LEU A 1 106 ? -18.976 -1.269 10.826 1.00 88.94 106 LEU A C 1
ATOM 890 O O . LEU A 1 106 ? -19.299 -2.457 10.781 1.00 88.94 106 LEU A O 1
ATOM 894 N N . HIS A 1 107 ? -19.431 -0.382 9.939 1.00 87.69 107 HIS A N 1
ATOM 895 C CA . HIS A 1 107 ? -20.338 -0.731 8.843 1.00 87.69 107 HIS A CA 1
ATOM 896 C C . HIS A 1 107 ? -19.778 -1.840 7.943 1.00 87.69 107 HIS A C 1
ATOM 898 O O . HIS A 1 107 ? -20.531 -2.722 7.535 1.00 87.69 107 HIS A O 1
ATOM 904 N N . ALA A 1 108 ? -18.462 -1.871 7.706 1.00 84.94 108 ALA A N 1
ATOM 905 C CA . ALA A 1 108 ? -17.817 -2.926 6.920 1.00 84.94 108 ALA A CA 1
ATOM 906 C C . ALA A 1 108 ? -17.929 -4.325 7.556 1.00 84.94 108 ALA A C 1
ATOM 908 O O . ALA A 1 108 ? -17.782 -5.323 6.860 1.00 84.94 108 ALA A O 1
ATOM 909 N N . TYR A 1 109 ? -18.182 -4.406 8.865 1.00 84.19 109 TYR A N 1
ATOM 910 C CA . TYR A 1 109 ? -18.354 -5.662 9.599 1.00 84.19 109 TYR A CA 1
ATOM 911 C C . TYR A 1 109 ? -19.825 -6.060 9.761 1.00 84.19 109 TYR A C 1
ATOM 913 O O . TYR A 1 109 ? -20.115 -7.223 10.028 1.00 84.19 109 TYR A O 1
ATOM 921 N N . GLN A 1 110 ? -20.757 -5.120 9.584 1.00 80.50 110 GLN A N 1
ATOM 922 C CA . GLN A 1 110 ? -22.190 -5.370 9.735 1.00 80.50 110 GLN A CA 1
ATOM 923 C C . GLN A 1 110 ? -22.736 -6.270 8.615 1.00 80.50 110 GLN A C 1
ATOM 925 O O . GLN A 1 110 ? -23.510 -7.189 8.885 1.00 80.50 110 GLN A O 1
ATOM 930 N N . ASP A 1 111 ? -22.296 -6.035 7.377 1.00 67.00 111 ASP A N 1
ATOM 931 C CA . ASP A 1 111 ? -22.828 -6.680 6.163 1.00 67.00 111 ASP A CA 1
ATOM 932 C C . ASP A 1 111 ? -22.292 -8.110 5.930 1.00 67.00 111 ASP A C 1
ATOM 934 O O . ASP A 1 111 ? -22.725 -8.825 5.031 1.00 67.00 111 ASP A O 1
ATOM 938 N N . ASN A 1 112 ? -21.362 -8.569 6.773 1.00 66.06 112 ASN A N 1
ATOM 939 C CA . ASN A 1 112 ? -20.702 -9.870 6.606 1.00 66.06 112 ASN A CA 1
ATOM 940 C C . ASN A 1 112 ? -21.416 -11.011 7.348 1.00 66.06 112 ASN A C 1
ATOM 942 O O . ASN A 1 112 ? -20.998 -12.167 7.265 1.00 66.06 112 ASN A O 1
ATOM 946 N N . THR A 1 113 ? -22.490 -10.711 8.086 1.00 62.62 113 THR A N 1
ATOM 947 C CA . THR A 1 113 ? -23.246 -11.713 8.847 1.00 62.62 113 THR A CA 1
ATOM 948 C C . THR A 1 113 ? -24.171 -12.512 7.922 1.00 62.62 113 THR A C 1
ATOM 950 O O . THR A 1 113 ? -25.289 -12.110 7.618 1.00 62.62 113 THR A O 1
ATOM 953 N N . GLY A 1 114 ? -23.695 -13.674 7.461 1.00 62.12 114 GLY A N 1
ATOM 954 C CA . GLY A 1 114 ? -24.483 -14.628 6.667 1.00 62.12 114 GLY A CA 1
ATOM 955 C C . GLY A 1 114 ? -24.145 -14.696 5.175 1.00 62.12 114 GLY A C 1
ATOM 956 O O . GLY A 1 114 ? -24.882 -15.336 4.423 1.00 62.12 114 GLY A O 1
ATOM 957 N N . SER A 1 115 ? -23.045 -14.079 4.731 1.00 66.62 115 SER A N 1
ATOM 958 C CA . SER A 1 115 ? -22.541 -14.295 3.372 1.00 66.62 115 SER A CA 1
ATOM 959 C C . SER A 1 115 ? -21.863 -15.671 3.261 1.00 66.62 115 SER A C 1
ATOM 961 O O . SER A 1 115 ? -21.272 -16.171 4.215 1.00 66.62 115 SER A O 1
ATOM 963 N N . THR A 1 116 ? -21.928 -16.301 2.085 1.00 70.56 116 THR A N 1
ATOM 964 C CA . THR A 1 116 ? -21.267 -17.596 1.823 1.00 70.56 116 THR A CA 1
ATOM 965 C C . THR A 1 116 ? -19.746 -17.492 1.683 1.00 70.56 116 THR A C 1
ATOM 967 O O . THR A 1 116 ? -19.074 -18.513 1.531 1.00 70.56 116 THR A O 1
ATOM 970 N N . GLU A 1 117 ? -19.215 -16.268 1.654 1.00 77.31 117 GLU A N 1
ATOM 971 C CA . GLU A 1 117 ? -17.795 -15.973 1.436 1.00 77.31 117 GLU A CA 1
ATOM 972 C C . GLU A 1 117 ? -16.995 -15.963 2.744 1.00 77.31 117 GLU A C 1
ATOM 974 O O . GLU A 1 117 ? -15.786 -16.194 2.717 1.00 77.31 117 GLU A O 1
ATOM 979 N N . TYR A 1 118 ? -17.671 -15.758 3.878 1.00 79.38 118 TYR A N 1
ATOM 980 C CA . TYR A 1 118 ? -17.072 -15.779 5.207 1.00 79.38 118 TYR A CA 1
ATOM 981 C C . TYR A 1 118 ? -17.475 -17.037 5.984 1.00 79.38 118 TYR A C 1
ATOM 983 O O . TYR A 1 118 ? -18.545 -17.611 5.779 1.00 79.38 118 TYR A O 1
ATOM 991 N N . GLU A 1 119 ? -16.609 -17.467 6.896 1.00 80.19 119 GLU A N 1
ATOM 992 C CA . GLU A 1 119 ? -16.836 -18.627 7.760 1.00 80.19 119 GLU A CA 1
ATOM 993 C C . GLU A 1 119 ? -17.067 -18.193 9.217 1.00 80.19 119 GLU A C 1
ATOM 995 O O . GLU A 1 119 ? -16.400 -17.278 9.710 1.00 80.19 119 GLU A O 1
ATOM 1000 N N . ASP A 1 120 ? -18.000 -18.845 9.923 1.00 79.81 120 ASP A N 1
ATOM 1001 C CA . ASP A 1 120 ? -18.194 -18.622 11.362 1.00 79.81 120 ASP A CA 1
ATOM 1002 C C . ASP A 1 120 ? -17.131 -19.383 12.160 1.00 79.81 120 ASP A C 1
ATOM 1004 O O . ASP A 1 120 ? -17.251 -20.566 12.490 1.00 79.81 120 ASP A O 1
ATOM 1008 N N . CYS A 1 121 ? -16.074 -18.657 12.494 1.00 78.94 121 CYS A N 1
ATOM 1009 C CA . CYS A 1 121 ? -14.929 -19.195 13.204 1.00 78.94 121 CYS A CA 1
ATOM 1010 C C . CYS A 1 121 ? -15.167 -19.419 14.709 1.00 78.94 121 CYS A C 1
ATOM 1012 O O . CYS A 1 121 ? -14.346 -20.066 15.365 1.00 78.94 121 CYS A O 1
ATOM 1014 N N . VAL A 1 122 ? -16.269 -18.917 15.276 1.00 76.50 122 VAL A N 1
ATOM 1015 C CA . VAL A 1 122 ? -16.561 -19.039 16.712 1.00 76.50 122 VAL A CA 1
ATOM 1016 C C . VAL A 1 122 ? -17.157 -20.411 17.036 1.00 76.50 122 VAL A C 1
ATOM 1018 O O . VAL A 1 122 ? -16.842 -20.985 18.080 1.00 76.50 122 VAL A O 1
ATOM 1021 N N . GLN A 1 123 ? -17.966 -20.978 16.134 1.00 65.62 123 GLN A N 1
ATOM 1022 C CA . GLN A 1 123 ? -18.650 -22.257 16.374 1.00 65.62 123 GLN A CA 1
ATOM 1023 C C . GLN A 1 123 ? -17.721 -23.480 16.353 1.00 65.62 123 GLN A C 1
ATOM 1025 O O . GLN A 1 123 ? -17.982 -24.453 17.060 1.00 65.62 123 GLN A O 1
ATOM 1030 N N . GLU A 1 124 ? -16.627 -23.451 15.586 1.00 61.38 124 GLU A N 1
ATOM 1031 C CA . GLU A 1 124 ? -15.799 -24.647 15.347 1.00 61.38 124 GLU A CA 1
ATOM 1032 C C . GLU A 1 124 ? -14.562 -24.789 16.254 1.00 61.38 124 GLU A C 1
ATOM 1034 O O . GLU A 1 124 ? -13.751 -25.701 16.071 1.00 61.38 124 GLU A O 1
ATOM 1039 N N . GLY A 1 125 ? -14.378 -23.905 17.242 1.00 60.34 125 GLY A N 1
ATOM 1040 C CA . GLY A 1 125 ? -13.256 -24.005 18.186 1.00 60.34 125 GLY A CA 1
ATOM 1041 C C . GLY A 1 125 ? -11.865 -23.911 17.536 1.00 60.34 125 GLY A C 1
ATOM 1042 O O . GLY A 1 125 ? -10.888 -24.391 18.108 1.00 60.34 125 GLY A O 1
ATOM 1043 N N . GLY A 1 126 ? -11.764 -23.317 16.340 1.00 60.03 126 GLY A N 1
ATOM 1044 C CA . GLY A 1 126 ? -10.496 -22.946 15.701 1.00 60.03 126 GLY A CA 1
ATOM 1045 C C . GLY A 1 126 ? -9.707 -24.059 15.001 1.00 60.03 126 GLY A C 1
ATOM 1046 O O . GLY A 1 126 ? -8.649 -23.771 14.454 1.00 60.03 126 GLY A O 1
ATOM 1047 N N . TYR A 1 127 ? -10.160 -25.318 15.006 1.00 59.31 127 TYR A N 1
ATOM 1048 C CA . TYR A 1 127 ? -9.317 -26.442 14.550 1.00 59.31 127 TYR A CA 1
ATOM 1049 C C . TYR A 1 127 ? -9.570 -26.901 13.102 1.00 59.31 127 TYR A C 1
ATOM 1051 O O . TYR A 1 127 ? -8.740 -27.609 12.534 1.00 59.31 127 TYR A O 1
ATOM 1059 N N . LYS A 1 128 ? -10.703 -26.526 12.494 1.00 65.00 128 LYS A N 1
ATOM 1060 C CA . LYS A 1 128 ? -11.120 -26.998 11.156 1.00 65.00 128 LYS A CA 1
ATOM 1061 C C . LYS A 1 128 ? -11.349 -25.893 10.122 1.00 65.00 128 LYS A C 1
ATOM 1063 O O . LYS A 1 128 ? -11.846 -26.177 9.037 1.00 65.00 128 LYS A O 1
ATOM 1068 N N . GLN A 1 129 ? -10.934 -24.672 10.435 1.00 71.38 129 GLN A N 1
ATOM 1069 C CA . GLN A 1 129 ? -11.155 -23.522 9.564 1.00 71.38 129 GLN A CA 1
ATOM 1070 C C . GLN A 1 129 ? -10.302 -23.617 8.307 1.00 71.38 129 GLN A C 1
ATOM 1072 O O . GLN A 1 129 ? -9.124 -23.988 8.361 1.00 71.38 129 GLN A O 1
ATOM 1077 N N . ASN A 1 130 ? -10.897 -23.264 7.172 1.00 73.44 130 ASN A N 1
ATOM 1078 C CA . ASN A 1 130 ? -10.146 -23.152 5.937 1.00 73.44 130 ASN A CA 1
ATOM 1079 C C . ASN A 1 130 ? -9.267 -21.885 5.997 1.00 73.44 130 ASN A C 1
ATOM 1081 O O . ASN A 1 130 ? -9.817 -20.789 6.073 1.00 73.44 130 ASN A O 1
ATOM 1085 N N . PRO A 1 131 ? -7.926 -21.988 5.916 1.00 76.56 131 PRO A N 1
ATOM 1086 C CA . PRO A 1 131 ? -7.048 -20.815 5.957 1.00 76.56 131 PRO A CA 1
ATOM 1087 C C . PRO A 1 131 ? -7.265 -19.844 4.784 1.00 76.56 131 PRO A C 1
ATOM 1089 O O . PRO A 1 131 ? -6.839 -18.696 4.862 1.00 76.56 131 PRO A O 1
ATOM 1092 N N . GLU A 1 132 ? -7.912 -20.285 3.703 1.00 80.06 132 GLU A N 1
ATOM 1093 C CA . GLU A 1 132 ? -8.250 -19.443 2.551 1.00 80.06 132 GLU A CA 1
ATOM 1094 C C . GLU A 1 132 ? -9.553 -18.654 2.745 1.00 80.06 132 GLU A C 1
ATOM 1096 O O . GLU A 1 132 ? -9.831 -17.742 1.966 1.00 80.06 132 GLU A O 1
ATOM 1101 N N . ARG A 1 133 ? -10.364 -18.989 3.760 1.00 81.44 133 ARG A N 1
ATOM 1102 C CA . ARG A 1 133 ? -11.630 -18.303 4.034 1.00 81.44 133 ARG A CA 1
ATOM 1103 C C . ARG A 1 133 ? -11.491 -17.336 5.209 1.00 81.44 133 ARG A C 1
ATOM 1105 O O . ARG A 1 133 ? -11.088 -17.746 6.296 1.00 81.44 133 ARG A O 1
ATOM 1112 N N . PRO A 1 134 ? -11.845 -16.054 5.026 1.00 85.12 134 PRO A N 1
ATOM 1113 C CA . PRO A 1 134 ? -11.855 -15.102 6.122 1.00 85.12 134 PRO A CA 1
ATOM 1114 C C . PRO A 1 134 ? -12.964 -15.423 7.133 1.00 85.12 134 PRO A C 1
ATOM 1116 O O . PRO A 1 134 ? -14.084 -15.789 6.775 1.00 85.12 134 PRO A O 1
ATOM 1119 N N . CYS A 1 135 ? -12.650 -15.229 8.410 1.00 84.38 135 CYS A N 1
ATOM 1120 C CA . CYS A 1 135 ? -13.604 -15.368 9.502 1.00 84.38 135 CYS A CA 1
ATOM 1121 C C . CYS A 1 135 ? -14.573 -14.185 9.564 1.00 84.38 135 CYS A C 1
ATOM 1123 O O . CYS A 1 135 ? -14.150 -13.030 9.475 1.00 84.38 135 CYS A O 1
ATOM 1125 N N . THR A 1 136 ? -15.855 -14.452 9.817 1.00 85.94 136 THR A N 1
ATOM 1126 C CA . THR A 1 136 ? -16.797 -13.406 10.233 1.00 85.94 136 THR A CA 1
ATOM 1127 C C . THR A 1 136 ? -16.443 -12.892 11.626 1.00 85.94 136 THR A C 1
ATOM 1129 O O . THR A 1 136 ? -16.121 -13.681 12.517 1.00 85.94 136 THR A O 1
ATOM 1132 N N . TYR A 1 137 ? -16.577 -11.584 11.845 1.00 83.06 137 TYR A N 1
ATOM 1133 C CA . TYR A 1 137 ? -16.463 -10.975 13.169 1.00 83.06 137 TYR A CA 1
ATOM 1134 C C . TYR A 1 137 ? -17.831 -10.474 13.640 1.00 83.06 137 TYR A C 1
ATOM 1136 O O . TYR A 1 137 ? -18.452 -9.649 12.972 1.00 83.06 137 TYR A O 1
ATOM 1144 N N . ASP A 1 138 ? -18.293 -10.962 14.793 1.00 83.00 138 ASP A N 1
ATOM 1145 C CA . ASP A 1 138 ? -19.545 -10.511 15.402 1.00 83.00 138 ASP A CA 1
ATOM 1146 C C . ASP A 1 138 ? -19.340 -9.173 16.127 1.00 83.00 138 ASP A C 1
ATOM 1148 O O . ASP A 1 138 ? -18.622 -9.086 17.126 1.00 83.00 138 ASP A O 1
ATOM 1152 N N . LEU A 1 139 ? -20.020 -8.127 15.654 1.00 85.31 139 LEU A N 1
ATOM 1153 C CA . LEU A 1 139 ? -20.008 -6.800 16.276 1.00 85.31 139 LEU A CA 1
ATOM 1154 C C . LEU A 1 139 ? -20.498 -6.819 17.732 1.00 85.31 139 LEU A C 1
ATOM 1156 O O . LEU A 1 139 ? -20.086 -5.974 18.528 1.00 85.31 139 LEU A O 1
ATOM 1160 N N . ASN A 1 140 ? -21.334 -7.787 18.113 1.00 83.81 140 ASN A N 1
ATOM 1161 C CA . ASN A 1 140 ? -21.812 -7.915 19.489 1.00 83.81 140 ASN A CA 1
ATOM 1162 C C . ASN A 1 140 ? -20.724 -8.404 20.455 1.00 83.81 140 ASN A C 1
ATOM 1164 O O . ASN A 1 140 ? -20.833 -8.168 21.660 1.00 83.81 140 ASN A O 1
ATOM 1168 N N . ALA A 1 141 ? -19.636 -8.999 19.951 1.00 83.06 141 ALA A N 1
ATOM 1169 C CA . ALA A 1 141 ? -18.484 -9.368 20.770 1.00 83.06 141 ALA A CA 1
ATOM 1170 C C . ALA A 1 141 ? -17.765 -8.138 21.362 1.00 83.06 141 ALA A C 1
ATOM 1172 O O . ALA A 1 141 ? -17.111 -8.247 22.398 1.00 83.06 141 ALA A O 1
ATOM 1173 N N . GLY A 1 142 ? -17.933 -6.954 20.756 1.00 79.06 142 GLY A N 1
ATOM 1174 C CA . GLY A 1 142 ? -17.416 -5.675 21.259 1.00 79.06 142 GLY A CA 1
ATOM 1175 C C . GLY A 1 142 ? -18.148 -5.123 22.493 1.00 79.06 142 GLY A C 1
ATOM 1176 O O . GLY A 1 142 ? -17.793 -4.055 22.997 1.00 79.06 142 GLY A O 1
ATOM 1177 N N . GLY A 1 143 ? -19.170 -5.823 22.993 1.00 84.44 143 GLY A N 1
ATOM 1178 C CA . GLY A 1 143 ? -19.954 -5.398 24.149 1.00 84.44 143 GLY A CA 1
ATOM 1179 C C . GLY A 1 143 ? -20.811 -4.160 23.841 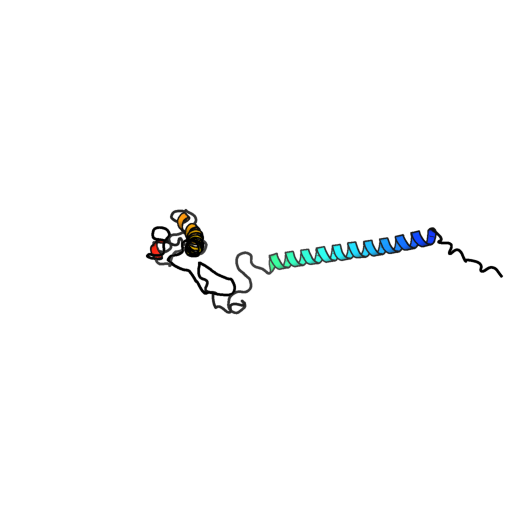1.00 84.44 143 GLY A C 1
ATOM 1180 O O . GLY A 1 143 ? -21.500 -4.140 22.821 1.00 84.44 143 GLY A O 1
ATOM 1181 N N . PRO A 1 144 ? -20.819 -3.124 24.705 1.00 85.25 144 PRO A N 1
ATOM 1182 C CA . PRO A 1 144 ? -21.649 -1.936 24.498 1.00 85.25 144 PRO A CA 1
ATOM 1183 C C . PRO A 1 144 ? -21.176 -1.063 23.324 1.00 85.25 144 PRO A C 1
ATOM 1185 O O . PRO A 1 144 ? -21.923 -0.204 22.875 1.00 85.25 144 PRO A O 1
ATOM 1188 N N . CYS A 1 145 ? -19.959 -1.278 22.817 1.00 83.69 145 CYS A N 1
ATOM 1189 C CA . CYS A 1 145 ? -19.373 -0.520 21.714 1.00 83.69 145 CYS A CA 1
ATOM 1190 C C . CYS A 1 145 ? -19.703 -1.172 20.362 1.00 83.69 145 CYS A C 1
ATOM 1192 O O . CYS A 1 145 ? -18.809 -1.630 19.652 1.00 83.69 145 CYS A O 1
ATOM 1194 N N . ASN A 1 146 ? -20.990 -1.252 20.028 1.00 83.31 146 ASN A N 1
ATOM 1195 C CA . ASN A 1 146 ? -21.471 -1.787 18.755 1.00 83.31 146 ASN A CA 1
ATOM 1196 C C . ASN A 1 146 ? -22.363 -0.762 18.039 1.00 83.31 146 ASN A C 1
ATOM 1198 O O . ASN A 1 146 ? -22.801 0.215 18.639 1.00 83.31 146 ASN A O 1
ATOM 1202 N N . ILE A 1 147 ? -22.662 -0.996 16.761 1.00 77.25 147 ILE A N 1
ATOM 1203 C CA . ILE A 1 147 ? -23.441 -0.052 15.942 1.00 77.25 147 ILE A CA 1
ATOM 1204 C C . ILE A 1 147 ? -24.912 0.087 16.381 1.00 77.25 147 ILE A C 1
ATOM 1206 O O . ILE A 1 147 ? -25.603 0.996 15.941 1.00 77.25 147 ILE A O 1
ATOM 1210 N N . MET A 1 148 ? -25.404 -0.827 17.226 1.00 67.25 148 MET A N 1
ATOM 1211 C CA . MET A 1 148 ? -26.779 -0.821 17.742 1.00 67.25 148 MET A CA 1
ATOM 1212 C C . MET A 1 148 ? -26.917 -0.004 19.036 1.00 67.25 148 MET A C 1
ATOM 1214 O O . MET A 1 148 ? -28.009 0.463 19.348 1.00 67.25 148 MET A O 1
ATOM 1218 N N . ASN A 1 149 ? -25.826 0.137 19.794 1.00 64.81 149 ASN A N 1
ATOM 1219 C CA . ASN A 1 149 ? -25.769 0.795 21.101 1.00 64.81 149 ASN A CA 1
ATOM 1220 C C . ASN A 1 149 ? -24.933 2.091 21.091 1.00 64.81 149 ASN A C 1
ATOM 1222 O O . ASN A 1 149 ? -24.868 2.763 22.123 1.00 64.81 149 ASN A O 1
ATOM 1226 N N . GLY A 1 150 ? -24.264 2.389 19.971 1.00 54.34 150 GLY A N 1
ATOM 1227 C CA . GLY A 1 150 ? -23.393 3.550 19.754 1.00 54.34 150 GLY A CA 1
ATOM 1228 C C . GLY A 1 150 ? -24.114 4.766 19.198 1.00 54.34 150 GLY A C 1
ATO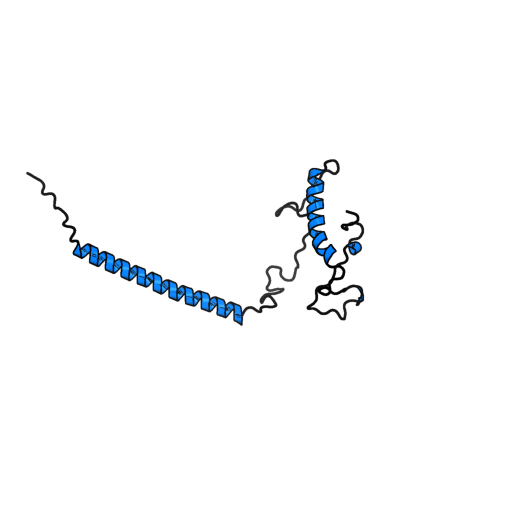M 1229 O O . GLY A 1 150 ? -25.041 4.584 18.381 1.00 54.34 150 GLY A O 1
#

Foldseek 3Di:
DDDDPPDPPPDVVVVVVVVVVVVVVVVVVVVVVVVVVCVVVVVVVVCCVPVADPPDGPADACRDPCNNPDDDDDPPQPDPVDRDQDDDPVDDPSVVVRVVRLLVVQVVLVVPPDDPQEDACVVPVNDDDDPNGHHRDDQCVVPCSHNVND

InterPro domains:
  IPR000402 Sodium/potassium-transporting ATPase subunit beta [PF00287] (26-147)
  IPR000402 Sodium/potassium-transporting ATPase subunit beta [PTHR11523] (23-147)
  IPR038702 Sodium/potassium-transporting ATPase subunit beta superfamily [G3DSA:2.60.40.1660] (17-150)

pLDDT: mean 80.78, std 11.95, range [45.81, 97.31]